Protein AF-A0A1W1Z5K9-F1 (afdb_monomer)

Organism: NCBI:txid937218

Structure (mmCIF, N/CA/C/O backbone):
data_AF-A0A1W1Z5K9-F1
#
_entry.id   AF-A0A1W1Z5K9-F1
#
loop_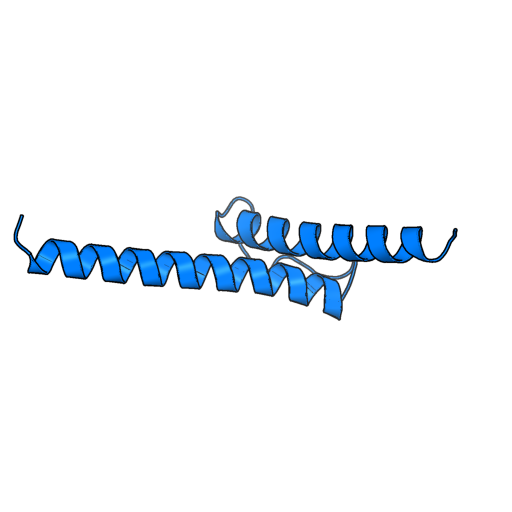
_atom_site.group_PDB
_atom_site.id
_atom_site.type_symbol
_atom_site.label_atom_id
_atom_site.label_alt_id
_atom_site.label_comp_id
_atom_site.label_asym_id
_atom_site.label_entity_id
_ato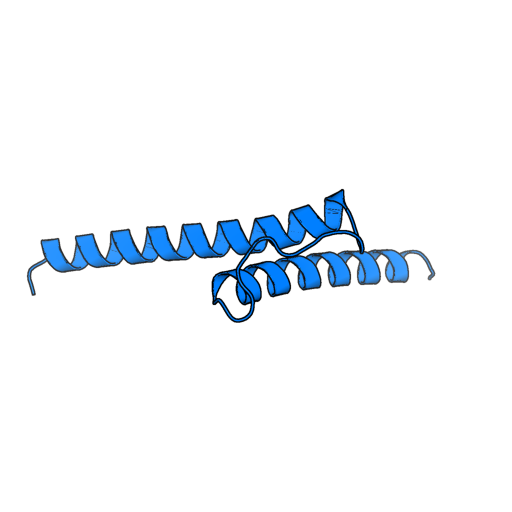m_site.label_seq_id
_atom_site.pdbx_PDB_ins_code
_atom_site.Cartn_x
_atom_site.Cartn_y
_atom_site.Cartn_z
_atom_site.occupancy
_atom_site.B_iso_or_equiv
_atom_site.auth_seq_id
_atom_site.auth_comp_id
_atom_site.auth_asym_id
_atom_site.auth_atom_id
_atom_site.pdbx_PDB_model_num
ATOM 1 N N . MET A 1 1 ? -17.160 14.436 28.650 1.00 56.59 1 MET A N 1
ATOM 2 C CA . MET A 1 1 ? -17.410 13.848 27.317 1.00 56.59 1 MET A CA 1
ATOM 3 C C . MET A 1 1 ? -18.376 12.702 27.543 1.00 56.59 1 MET A C 1
ATOM 5 O O . MET A 1 1 ? -18.248 12.060 28.581 1.00 56.59 1 MET A O 1
ATOM 9 N N . SER A 1 2 ? -19.419 12.557 26.724 1.00 72.25 2 SER A N 1
ATOM 10 C CA . SER A 1 2 ? -20.407 11.493 26.940 1.00 72.25 2 SER A CA 1
ATOM 11 C C . SER A 1 2 ? -19.904 10.180 26.334 1.00 72.25 2 SER A C 1
ATOM 13 O O . SER A 1 2 ? -19.178 10.196 25.345 1.00 72.25 2 SER A O 1
ATOM 15 N N . GLU A 1 3 ? -20.311 9.044 26.896 1.00 72.69 3 GLU A N 1
ATOM 16 C CA . GLU A 1 3 ? -19.965 7.697 26.407 1.00 72.69 3 GLU A CA 1
ATOM 17 C C . GLU A 1 3 ? -20.346 7.487 24.920 1.00 72.69 3 GLU A C 1
ATOM 19 O O . GLU A 1 3 ? -19.691 6.749 24.184 1.00 72.69 3 GLU A O 1
ATOM 24 N N . ASN A 1 4 ? -21.356 8.216 24.430 1.00 73.88 4 ASN A N 1
ATOM 25 C CA . ASN A 1 4 ? -21.734 8.239 23.013 1.00 73.88 4 ASN A CA 1
ATOM 26 C C . ASN A 1 4 ? -20.712 8.957 22.113 1.00 73.88 4 ASN A C 1
ATOM 28 O O . ASN A 1 4 ? -20.527 8.557 20.960 1.00 73.88 4 ASN A O 1
ATOM 32 N N . ASP A 1 5 ? -20.035 9.991 22.618 1.00 74.88 5 ASP A N 1
ATOM 33 C CA . ASP A 1 5 ? -19.005 10.720 21.866 1.00 74.88 5 ASP A CA 1
ATOM 34 C C . ASP A 1 5 ? -17.747 9.855 21.700 1.00 74.88 5 ASP A C 1
ATOM 36 O O . ASP A 1 5 ? -17.144 9.817 20.627 1.00 74.88 5 ASP A O 1
ATOM 40 N N . GLU A 1 6 ? -17.394 9.099 22.743 1.00 77.50 6 GLU A N 1
ATOM 41 C CA . GLU A 1 6 ? -16.251 8.179 22.747 1.00 77.50 6 GLU A CA 1
ATOM 42 C C . GLU A 1 6 ? -16.472 6.987 21.806 1.00 77.50 6 GLU A C 1
ATOM 44 O O . GLU A 1 6 ? -15.594 6.658 21.006 1.00 77.50 6 GLU A O 1
ATOM 49 N N . ASN A 1 7 ? -17.667 6.389 21.820 1.00 79.81 7 ASN A N 1
ATOM 50 C CA . ASN A 1 7 ? -18.019 5.310 20.893 1.00 79.81 7 ASN A CA 1
ATOM 51 C C . ASN A 1 7 ? -18.021 5.772 19.426 1.00 79.81 7 ASN A C 1
ATOM 53 O O . ASN A 1 7 ? -17.579 5.038 18.539 1.00 79.81 7 ASN A O 1
ATOM 57 N N . THR A 1 8 ? -18.466 7.003 19.162 1.00 84.31 8 THR A N 1
ATOM 58 C CA . THR A 1 8 ? -18.443 7.585 17.811 1.00 84.31 8 THR A CA 1
ATOM 59 C C . THR A 1 8 ? -17.012 7.822 17.323 1.00 84.31 8 THR A C 1
ATOM 61 O O . THR A 1 8 ? -16.697 7.567 16.160 1.00 84.31 8 THR A O 1
ATOM 64 N N . GLU A 1 9 ? -16.127 8.284 18.204 1.00 90.62 9 GLU A N 1
ATOM 65 C CA . GLU A 1 9 ? -14.711 8.498 17.900 1.00 90.62 9 GLU A CA 1
ATOM 66 C C . GLU A 1 9 ? -13.967 7.176 17.650 1.00 90.62 9 GLU A C 1
ATOM 68 O O . GLU A 1 9 ? -13.189 7.066 16.701 1.00 90.62 9 GLU A O 1
ATOM 73 N N . LEU A 1 10 ? -14.248 6.139 18.442 1.00 90.44 10 LEU A N 1
ATOM 74 C CA . LEU A 1 10 ? -13.697 4.799 18.221 1.00 90.44 10 LEU A CA 1
ATOM 75 C C . LEU A 1 10 ? -14.119 4.227 16.864 1.00 90.44 10 LEU A C 1
ATOM 77 O O . LEU A 1 10 ? -13.278 3.706 16.130 1.00 90.44 10 LEU A O 1
ATOM 81 N N . ALA A 1 11 ? -15.396 4.364 16.495 1.00 92.19 11 ALA A N 1
ATOM 82 C CA . ALA A 1 11 ? -15.892 3.901 15.201 1.00 92.19 11 ALA A CA 1
ATOM 83 C C . ALA A 1 11 ? -15.188 4.597 14.024 1.00 92.19 11 ALA A C 1
ATOM 85 O O . ALA A 1 11 ? -14.832 3.938 13.045 1.00 92.19 11 ALA A O 1
ATOM 86 N N . LYS A 1 12 ? -14.928 5.907 14.134 1.00 92.62 12 LYS A N 1
ATOM 87 C CA . LYS A 1 12 ? -14.170 6.662 13.124 1.00 92.62 12 LYS A CA 1
ATOM 88 C C . LYS A 1 12 ? -12.743 6.147 12.982 1.00 92.62 12 LYS A C 1
ATOM 90 O O . LYS A 1 12 ? -12.331 5.827 11.876 1.00 92.62 12 LYS A O 1
ATOM 95 N N . ARG A 1 13 ? -12.031 5.952 14.094 1.00 93.19 13 ARG A N 1
ATOM 96 C CA . ARG A 1 13 ? -10.653 5.428 14.072 1.00 93.19 13 ARG A CA 1
ATOM 97 C C . ARG A 1 13 ? -10.557 4.041 13.446 1.00 93.19 13 ARG A C 1
ATOM 99 O O . ARG A 1 13 ? -9.601 3.757 12.732 1.00 93.19 13 ARG A O 1
ATOM 106 N N . ILE A 1 14 ? -11.543 3.176 13.695 1.00 94.19 14 ILE A N 1
ATOM 107 C CA . ILE A 1 14 ? -11.613 1.853 13.057 1.00 94.19 14 ILE A CA 1
ATOM 108 C C . ILE A 1 14 ? -11.809 2.000 11.544 1.00 94.19 14 ILE A C 1
ATOM 110 O O . ILE A 1 14 ? -11.140 1.310 10.775 1.00 94.19 14 ILE A O 1
ATOM 114 N N . ALA A 1 15 ? -12.703 2.893 11.114 1.00 93.62 15 ALA A 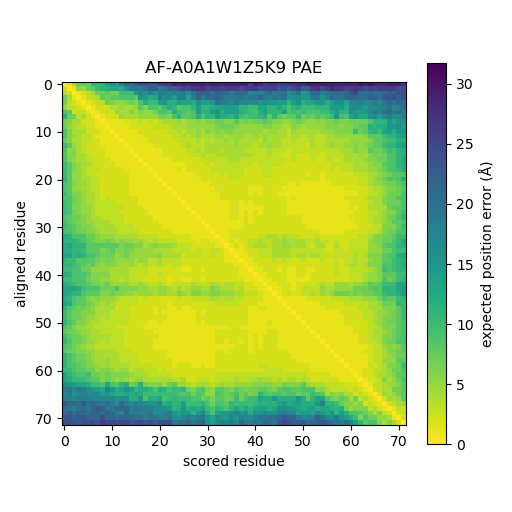N 1
ATOM 115 C CA . ALA A 1 15 ? -12.936 3.154 9.697 1.00 93.62 15 ALA A CA 1
ATOM 116 C C . ALA A 1 15 ? -11.685 3.727 9.007 1.00 93.62 15 ALA A C 1
ATOM 118 O O . ALA A 1 15 ? -11.324 3.263 7.924 1.00 93.62 15 ALA A O 1
ATOM 119 N N . ASP A 1 16 ? -10.986 4.656 9.659 1.00 93.44 16 ASP A N 1
ATOM 120 C CA . ASP A 1 16 ? -9.744 5.244 9.154 1.00 93.44 16 ASP A CA 1
ATOM 121 C C . ASP A 1 16 ? -8.648 4.176 9.014 1.00 93.44 16 ASP A C 1
ATOM 123 O O . ASP A 1 16 ? -8.071 4.025 7.938 1.00 93.44 16 ASP A O 1
ATOM 127 N N . ALA A 1 17 ? -8.436 3.341 10.037 1.00 94.31 17 ALA A N 1
ATOM 128 C CA . ALA A 1 17 ? -7.460 2.250 9.986 1.00 94.31 17 ALA A CA 1
ATOM 129 C C . ALA A 1 17 ? -7.791 1.202 8.905 1.00 94.31 17 ALA A C 1
ATOM 131 O O . ALA A 1 17 ? -6.899 0.664 8.237 1.00 94.31 17 ALA A O 1
ATOM 132 N N . ALA A 1 18 ? -9.080 0.906 8.703 1.00 95.56 18 ALA A N 1
ATOM 133 C CA . ALA A 1 18 ? -9.526 0.018 7.633 1.00 95.56 18 ALA A CA 1
ATOM 134 C C . ALA A 1 18 ? -9.231 0.617 6.248 1.00 95.56 18 ALA A C 1
ATOM 136 O O . ALA A 1 18 ? -8.764 -0.098 5.356 1.00 95.56 18 ALA A O 1
ATOM 137 N N . ASN A 1 19 ? -9.443 1.925 6.083 1.00 95.75 19 ASN A N 1
ATOM 138 C CA . ASN A 1 19 ? -9.131 2.646 4.854 1.00 95.75 19 ASN A CA 1
ATOM 139 C C . ASN A 1 19 ? -7.617 2.674 4.572 1.00 95.75 19 ASN A C 1
ATOM 141 O O . ASN A 1 19 ? -7.190 2.347 3.466 1.00 95.75 19 ASN A O 1
ATOM 145 N N . GLU A 1 20 ? -6.787 2.967 5.576 1.00 97.25 20 GLU A N 1
ATOM 146 C CA . GLU A 1 20 ? -5.322 2.925 5.451 1.00 97.25 20 GLU A CA 1
ATOM 147 C C . GLU A 1 20 ? -4.822 1.531 5.046 1.00 97.25 20 GLU A C 1
ATOM 149 O O . GLU A 1 20 ? -3.991 1.388 4.143 1.00 97.25 20 GLU A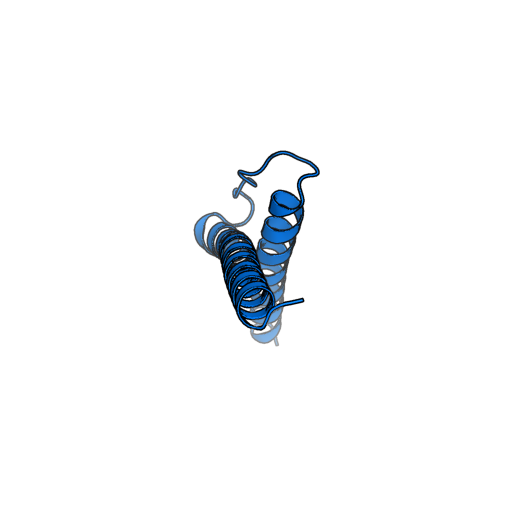 O 1
ATOM 154 N N . THR A 1 21 ? -5.387 0.484 5.656 1.00 97.00 21 THR A N 1
ATOM 155 C CA . THR A 1 21 ? -5.070 -0.909 5.314 1.00 97.00 21 THR A CA 1
ATOM 156 C C . THR A 1 21 ? -5.450 -1.237 3.870 1.00 97.00 21 THR A C 1
ATOM 158 O O . THR A 1 21 ? -4.714 -1.953 3.185 1.00 97.00 21 THR A O 1
ATOM 161 N N . ALA A 1 22 ? -6.588 -0.730 3.387 1.00 98.00 22 ALA A N 1
ATOM 162 C CA . ALA A 1 22 ? -7.031 -0.943 2.013 1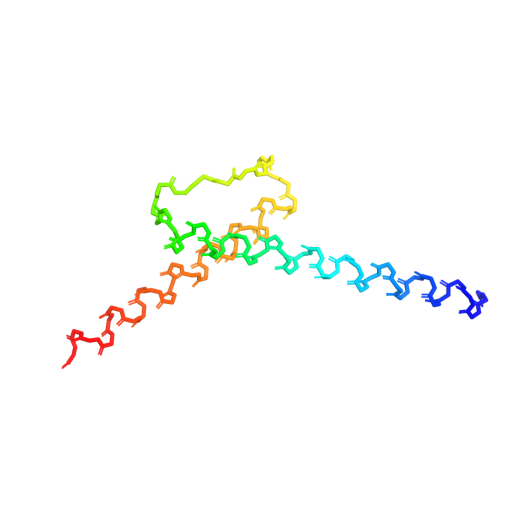.00 98.00 22 ALA A CA 1
ATOM 163 C C . ALA A 1 22 ? -6.060 -0.311 1.003 1.00 98.00 22 ALA A C 1
ATOM 165 O O . ALA A 1 22 ? -5.629 -0.995 0.073 1.00 98.00 22 ALA A O 1
ATOM 166 N N . ILE A 1 23 ? -5.643 0.936 1.240 1.00 98.25 23 ILE A N 1
ATOM 167 C CA . ILE A 1 23 ? -4.678 1.663 0.399 1.00 98.25 23 ILE A CA 1
ATOM 168 C C . ILE A 1 23 ? -3.328 0.934 0.357 1.00 98.25 23 ILE A C 1
ATOM 170 O O . ILE A 1 23 ? -2.736 0.741 -0.707 1.00 98.25 23 ILE A O 1
ATOM 174 N N . TRP A 1 24 ? -2.842 0.470 1.509 1.00 98.25 24 TRP A N 1
ATOM 175 C CA . TRP A 1 24 ? -1.594 -0.289 1.578 1.00 98.25 24 TRP A CA 1
ATOM 176 C C . TRP A 1 24 ? -1.676 -1.615 0.800 1.00 98.25 24 TRP A C 1
ATOM 178 O O . TRP A 1 24 ? -0.765 -1.964 0.042 1.00 98.25 24 TRP A O 1
ATOM 188 N N . ARG A 1 25 ? -2.791 -2.351 0.919 1.00 97.94 25 ARG A N 1
ATOM 189 C CA . ARG A 1 25 ? -3.019 -3.596 0.158 1.00 97.94 25 ARG A CA 1
ATOM 190 C C . ARG A 1 25 ? -3.126 -3.354 -1.342 1.00 97.94 25 ARG A C 1
ATOM 192 O O . ARG A 1 25 ? -2.680 -4.193 -2.123 1.00 97.94 25 ARG A O 1
ATOM 199 N N . GLU A 1 26 ? -3.703 -2.232 -1.750 1.00 97.88 26 GLU A N 1
ATOM 200 C CA . GLU A 1 26 ? -3.760 -1.833 -3.152 1.00 97.88 26 GLU A CA 1
ATOM 201 C C . GLU A 1 26 ? -2.350 -1.683 -3.737 1.00 97.88 26 GLU A C 1
ATOM 203 O O . GLU A 1 26 ? -2.075 -2.251 -4.794 1.00 97.88 26 GLU A O 1
ATOM 208 N N . GLY A 1 27 ? -1.431 -1.038 -3.010 1.00 98.00 27 GLY A N 1
ATOM 209 C CA . GLY A 1 27 ? -0.022 -0.934 -3.402 1.00 98.00 27 GLY A CA 1
ATOM 210 C C . GLY A 1 27 ? 0.643 -2.295 -3.592 1.00 98.00 27 GLY A C 1
ATOM 211 O O . GLY A 1 27 ? 1.288 -2.543 -4.614 1.00 98.00 27 GLY A O 1
ATOM 212 N N . GLN A 1 28 ? 0.419 -3.227 -2.660 1.00 98.19 28 GLN A N 1
ATOM 213 C CA . GLN A 1 28 ? 0.916 -4.598 -2.811 1.00 98.19 28 GLN A CA 1
ATOM 214 C C . GLN A 1 28 ? 0.380 -5.279 -4.072 1.00 98.19 28 GLN A C 1
ATOM 216 O O . GLN A 1 28 ? 1.124 -5.932 -4.806 1.00 98.19 28 GLN A O 1
ATOM 221 N N . ASN A 1 29 ? -0.927 -5.168 -4.301 1.00 97.56 29 ASN A N 1
ATOM 222 C CA . ASN A 1 29 ? -1.586 -5.819 -5.424 1.00 97.56 29 ASN A CA 1
ATOM 223 C C . ASN A 1 29 ? -1.141 -5.223 -6.758 1.00 97.56 29 ASN A C 1
ATOM 225 O O . ASN A 1 29 ? -0.968 -5.971 -7.715 1.00 97.56 29 ASN A O 1
ATOM 229 N N . ALA A 1 30 ? -0.889 -3.916 -6.802 1.00 97.69 30 ALA A N 1
ATOM 230 C CA . ALA A 1 30 ? -0.363 -3.239 -7.975 1.00 97.69 30 ALA A CA 1
ATOM 231 C C . ALA A 1 30 ? 1.033 -3.757 -8.359 1.00 97.69 30 ALA A C 1
ATOM 233 O O . ALA A 1 30 ? 1.271 -4.057 -9.529 1.00 97.69 30 ALA A O 1
ATOM 234 N N . TYR A 1 31 ? 1.931 -3.964 -7.384 1.00 96.94 31 TYR A N 1
ATOM 235 C CA . TYR A 1 31 ? 3.218 -4.613 -7.662 1.00 96.94 31 TYR A CA 1
ATOM 236 C C . TYR A 1 31 ? 3.034 -6.047 -8.164 1.00 96.94 31 TYR A C 1
ATOM 238 O O . TYR A 1 31 ? 3.656 -6.453 -9.141 1.00 96.94 31 TYR A O 1
ATOM 246 N N . ARG A 1 32 ? 2.163 -6.833 -7.522 1.00 94.38 32 ARG A N 1
ATOM 247 C CA . ARG A 1 32 ? 1.928 -8.229 -7.926 1.00 94.38 32 ARG A CA 1
ATOM 248 C C . ARG A 1 32 ? 1.340 -8.350 -9.335 1.00 94.38 32 ARG A C 1
ATOM 250 O O . ARG A 1 32 ? 1.628 -9.337 -10.004 1.00 94.38 32 ARG A O 1
ATOM 257 N N . SER A 1 33 ? 0.515 -7.396 -9.770 1.00 96.00 33 SER A N 1
ATOM 258 C CA . SER A 1 33 ? -0.162 -7.448 -11.070 1.00 96.00 33 SER A CA 1
ATOM 259 C C . SER A 1 33 ? 0.666 -6.852 -12.209 1.00 96.00 33 SER A C 1
ATOM 261 O O . SER A 1 33 ? 0.724 -7.441 -13.285 1.00 96.00 33 SER A O 1
ATOM 263 N N . ALA A 1 34 ? 1.304 -5.702 -11.984 1.00 93.44 34 ALA A N 1
ATOM 264 C CA . ALA A 1 34 ? 1.982 -4.934 -13.028 1.00 93.44 34 ALA A CA 1
ATOM 265 C C . ALA A 1 34 ? 3.502 -4.821 -12.824 1.00 93.44 34 ALA A C 1
ATOM 267 O O . ALA A 1 34 ? 4.204 -4.311 -13.702 1.00 93.44 34 ALA A O 1
ATOM 268 N N . GLY A 1 35 ? 4.033 -5.296 -11.693 1.00 93.38 35 GLY A N 1
ATOM 269 C CA . GLY A 1 35 ? 5.447 -5.172 -11.353 1.00 93.38 35 GLY A CA 1
ATOM 270 C C . GLY A 1 35 ? 5.902 -3.718 -11.422 1.00 93.38 35 GLY A C 1
ATOM 271 O O . GLY A 1 35 ? 5.198 -2.817 -10.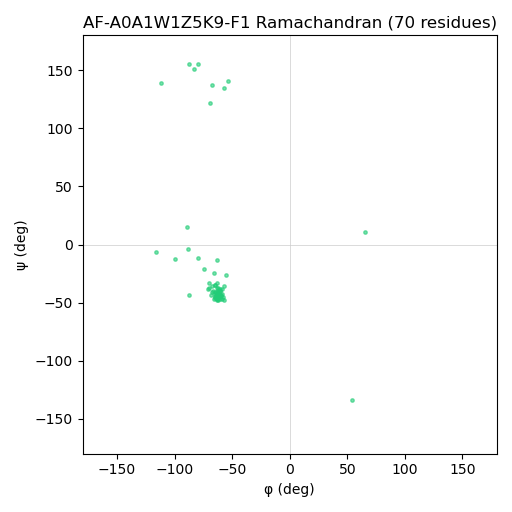975 1.00 93.38 35 GLY A O 1
ATOM 272 N N . LEU A 1 36 ? 7.054 -3.493 -12.061 1.00 91.75 36 LEU A N 1
ATOM 273 C CA . LEU A 1 36 ? 7.670 -2.171 -12.232 1.00 91.75 36 LEU A CA 1
ATOM 274 C C . LEU A 1 36 ? 6.845 -1.179 -13.068 1.00 91.75 36 LEU A C 1
ATOM 276 O O . LEU A 1 36 ? 7.155 0.007 -13.054 1.00 91.75 36 LEU A O 1
ATOM 280 N N . ASN A 1 37 ? 5.816 -1.642 -13.784 1.00 93.25 37 ASN A N 1
ATOM 281 C CA . ASN A 1 37 ? 4.957 -0.778 -14.596 1.00 93.25 37 ASN A CA 1
ATOM 282 C C . ASN A 1 37 ? 3.771 -0.202 -13.807 1.00 93.25 37 ASN A C 1
ATOM 284 O O . ASN A 1 37 ? 2.994 0.580 -14.358 1.00 93.25 37 ASN A O 1
ATOM 288 N N . ALA A 1 38 ? 3.588 -0.591 -12.541 1.00 95.06 38 ALA A N 1
ATOM 289 C CA . ALA A 1 38 ? 2.507 -0.045 -11.736 1.00 95.06 38 ALA A CA 1
ATOM 290 C C . ALA A 1 38 ? 2.739 1.444 -11.446 1.00 95.06 38 ALA A C 1
ATOM 292 O O . ALA A 1 38 ? 3.841 1.860 -11.091 1.00 95.06 38 ALA A O 1
ATOM 293 N N . SER A 1 39 ? 1.680 2.242 -11.556 1.00 95.56 39 SER A N 1
ATOM 294 C CA . SER A 1 39 ? 1.700 3.666 -11.221 1.00 95.56 39 SER A CA 1
ATOM 295 C C . SER A 1 39 ? 0.842 3.925 -9.990 1.00 95.56 39 SER A C 1
ATOM 297 O O . SER A 1 39 ? -0.241 3.356 -9.862 1.00 95.56 39 SER A O 1
ATOM 299 N N . ASN A 1 40 ? 1.323 4.788 -9.095 1.00 96.06 40 ASN A N 1
ATOM 300 C CA . ASN A 1 40 ? 0.570 5.202 -7.916 1.00 96.06 40 ASN A CA 1
ATOM 301 C C . ASN A 1 40 ? -0.624 6.077 -8.354 1.00 96.06 40 ASN A C 1
ATOM 303 O O . ASN A 1 40 ? -0.394 7.099 -9.006 1.00 96.06 40 ASN A O 1
ATOM 307 N N . PRO A 1 41 ? -1.878 5.700 -8.038 1.00 95.94 41 PRO A N 1
ATOM 308 C CA . PRO A 1 41 ? -3.059 6.437 -8.488 1.00 95.94 41 PRO A CA 1
ATOM 309 C C . PRO A 1 41 ? -3.353 7.689 -7.647 1.00 95.94 41 PRO A C 1
ATOM 311 O O . PRO A 1 41 ? -4.197 8.500 -8.028 1.00 95.94 41 PRO A O 1
ATOM 314 N N . TYR A 1 42 ? -2.692 7.857 -6.499 1.00 96.31 42 TYR A N 1
ATOM 315 C CA . TYR A 1 42 ? -2.945 8.962 -5.581 1.00 96.31 42 TYR A CA 1
ATOM 316 C C . TYR A 1 42 ? -2.127 10.206 -5.928 1.00 96.31 42 TYR A C 1
ATOM 318 O O . TYR A 1 42 ? -1.043 10.139 -6.509 1.00 96.31 42 TYR A O 1
ATOM 326 N N . MET A 1 43 ? -2.635 11.371 -5.519 1.00 96.06 43 MET A N 1
ATOM 327 C CA . MET A 1 43 ? -1.919 12.635 -5.680 1.00 96.06 43 MET A CA 1
ATOM 328 C C . MET A 1 43 ? -0.550 12.575 -5.000 1.00 96.06 43 MET A C 1
ATOM 330 O O . MET A 1 43 ? -0.437 12.146 -3.847 1.00 96.06 43 MET A O 1
ATOM 334 N N . ALA A 1 44 ? 0.478 13.061 -5.694 1.00 93.50 44 ALA A N 1
ATOM 335 C CA . ALA A 1 44 ? 1.824 13.153 -5.143 1.00 93.50 44 ALA A CA 1
ATOM 336 C C . ALA A 1 44 ? 1.826 13.923 -3.808 1.00 93.50 44 ALA A C 1
ATOM 338 O O . ALA A 1 44 ? 1.121 14.922 -3.656 1.00 93.50 44 ALA A O 1
ATOM 339 N N . ASN A 1 45 ? 2.633 13.456 -2.850 1.00 93.38 45 ASN A N 1
ATOM 340 C CA . ASN A 1 45 ? 2.760 13.996 -1.487 1.00 93.38 45 ASN A CA 1
ATOM 341 C C . ASN A 1 45 ? 1.509 13.872 -0.592 1.00 93.38 45 ASN A C 1
ATOM 343 O O . ASN A 1 45 ? 1.474 14.460 0.487 1.00 93.38 45 ASN A O 1
ATOM 347 N N . SER A 1 46 ? 0.492 13.108 -1.000 1.00 96.00 46 SER A N 1
ATOM 348 C CA . SER A 1 46 ? -0.631 12.764 -0.119 1.00 96.00 46 SER A CA 1
ATOM 349 C C . SER A 1 4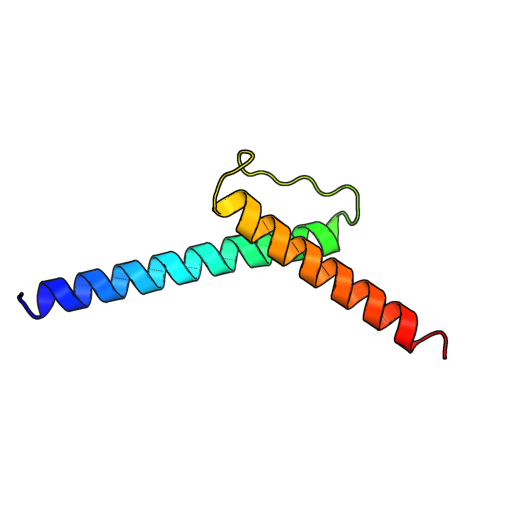6 ? -0.272 11.619 0.837 1.00 96.00 46 SER A C 1
ATOM 351 O O . SER A 1 46 ? 0.582 10.781 0.535 1.00 96.00 46 SER A O 1
ATOM 353 N N . ALA A 1 47 ? -0.953 11.546 1.985 1.00 95.06 47 ALA A N 1
ATOM 354 C CA . ALA A 1 47 ? -0.796 10.430 2.921 1.00 95.06 47 ALA A CA 1
ATOM 355 C C . ALA A 1 47 ? -1.136 9.086 2.253 1.00 95.06 47 ALA A C 1
ATOM 357 O O . ALA A 1 47 ? -0.432 8.095 2.444 1.00 95.06 47 ALA A O 1
ATOM 358 N N . GLN A 1 48 ? -2.160 9.079 1.395 1.00 97.38 48 GLN A N 1
ATOM 359 C CA . GLN A 1 48 ? -2.570 7.918 0.612 1.00 97.38 48 GLN A CA 1
ATOM 360 C C . GLN A 1 48 ? -1.467 7.465 -0.350 1.00 97.38 48 GLN A C 1
ATOM 362 O O . GLN A 1 48 ? -1.173 6.273 -0.422 1.00 97.38 48 GLN A O 1
ATOM 367 N N . ALA A 1 49 ? -0.799 8.402 -1.033 1.00 97.25 49 ALA A N 1
ATOM 368 C CA . ALA A 1 49 ? 0.317 8.071 -1.914 1.00 97.25 49 ALA A CA 1
ATOM 369 C C . ALA A 1 49 ? 1.464 7.396 -1.149 1.00 97.25 49 ALA A C 1
ATOM 371 O O . ALA A 1 49 ? 1.985 6.384 -1.618 1.00 97.25 49 ALA A O 1
ATOM 372 N N . SER A 1 50 ? 1.818 7.904 0.035 1.00 97.88 50 SER A N 1
ATOM 373 C CA . SER A 1 50 ? 2.855 7.309 0.891 1.00 97.88 50 SER A CA 1
ATOM 374 C C . SER A 1 50 ? 2.471 5.915 1.397 1.00 97.88 50 SER A C 1
ATOM 376 O O . SER A 1 50 ? 3.295 5.000 1.358 1.00 97.88 50 SER A O 1
ATOM 378 N N . LEU A 1 51 ? 1.218 5.724 1.826 1.00 97.75 51 LEU A N 1
ATOM 379 C CA . LEU A 1 51 ? 0.706 4.425 2.279 1.00 97.75 51 LEU A CA 1
ATOM 380 C C . LEU A 1 51 ? 0.715 3.385 1.155 1.00 97.75 51 LEU A C 1
ATOM 382 O O . LEU A 1 51 ? 1.204 2.269 1.344 1.00 97.75 51 LEU A O 1
ATOM 386 N N . TRP A 1 52 ? 0.233 3.764 -0.028 1.00 98.38 52 TRP A N 1
ATOM 387 C CA . TRP A 1 52 ? 0.257 2.904 -1.208 1.00 98.38 52 TRP A CA 1
ATOM 388 C C . TRP A 1 52 ? 1.696 2.534 -1.583 1.00 98.38 52 TRP A C 1
ATOM 390 O O . TRP A 1 52 ? 2.000 1.362 -1.808 1.00 98.38 52 TRP A O 1
ATOM 400 N N . GLN A 1 53 ? 2.609 3.513 -1.577 1.00 97.94 53 GLN A N 1
ATOM 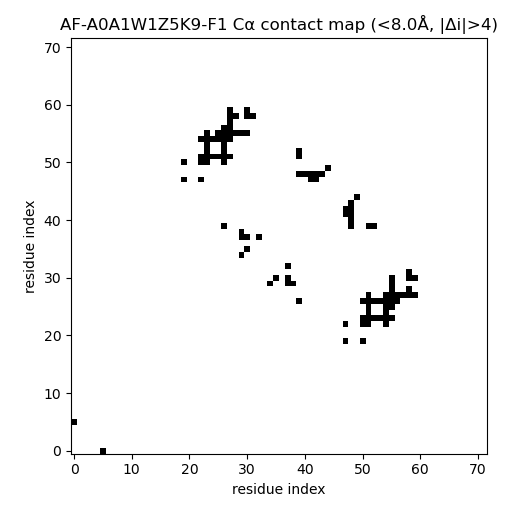401 C CA . GLN A 1 53 ? 4.018 3.301 -1.912 1.00 97.94 53 GLN A CA 1
ATOM 402 C C . GLN A 1 53 ? 4.696 2.329 -0.941 1.00 97.94 53 GLN A C 1
ATOM 404 O O . GLN A 1 53 ? 5.451 1.459 -1.378 1.00 97.94 53 GLN A O 1
ATOM 409 N N . SER A 1 54 ? 4.399 2.437 0.356 1.00 98.06 5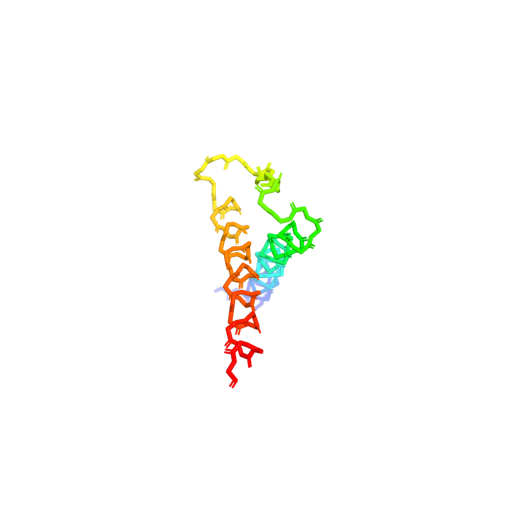4 SER A N 1
ATOM 410 C CA . SER A 1 54 ? 4.900 1.508 1.373 1.00 98.06 54 SER A CA 1
ATOM 411 C C . SER A 1 54 ? 4.428 0.072 1.114 1.00 98.06 54 SER A C 1
ATOM 413 O O . SER A 1 54 ? 5.231 -0.862 1.156 1.00 98.06 54 SER A O 1
ATOM 415 N N . GLY A 1 55 ? 3.150 -0.117 0.772 1.00 97.88 55 GLY A N 1
ATOM 416 C CA . GLY A 1 55 ? 2.613 -1.431 0.409 1.00 97.88 55 GLY A CA 1
ATOM 417 C C . GLY A 1 55 ? 3.268 -2.010 -0.841 1.00 97.88 55 GLY A C 1
ATOM 418 O O . GLY A 1 55 ? 3.705 -3.162 -0.846 1.00 97.88 55 GLY A O 1
ATOM 419 N N . TYR A 1 56 ? 3.410 -1.194 -1.883 1.00 98.12 56 TYR A N 1
ATOM 420 C CA . TYR A 1 56 ? 4.090 -1.575 -3.118 1.00 98.12 56 TYR A CA 1
ATOM 421 C C . TYR A 1 56 ? 5.540 -2.030 -2.866 1.00 98.12 56 TYR A C 1
ATOM 423 O O . TYR A 1 56 ? 5.941 -3.105 -3.319 1.00 98.12 56 TYR A O 1
ATOM 431 N N . GLN A 1 57 ? 6.311 -1.259 -2.090 1.00 97.31 57 GLN A N 1
ATOM 432 C CA . GLN A 1 57 ? 7.698 -1.588 -1.736 1.00 97.31 57 GLN A CA 1
ATOM 433 C C . GLN A 1 57 ? 7.799 -2.882 -0.929 1.00 97.31 57 GLN A C 1
ATOM 435 O O . GLN A 1 57 ? 8.637 -3.726 -1.236 1.00 97.31 57 GLN A O 1
ATOM 440 N N . ASN A 1 58 ? 6.901 -3.094 0.035 1.00 97.38 58 ASN A N 1
ATOM 441 C CA . ASN A 1 58 ? 6.880 -4.329 0.812 1.00 97.38 58 ASN A CA 1
ATOM 442 C C . ASN A 1 58 ? 6.668 -5.570 -0.075 1.00 97.38 58 ASN A C 1
ATOM 444 O O . ASN A 1 58 ? 7.373 -6.569 0.069 1.00 97.38 58 ASN A O 1
ATOM 448 N N . ALA A 1 59 ? 5.739 -5.507 -1.036 1.00 95.62 59 ALA A N 1
ATOM 449 C CA . ALA A 1 59 ? 5.530 -6.605 -1.980 1.00 95.62 59 ALA A CA 1
ATOM 450 C C . ALA A 1 59 ? 6.746 -6.829 -2.896 1.00 95.62 59 ALA A C 1
ATOM 452 O O . ALA A 1 59 ? 7.065 -7.974 -3.231 1.00 95.62 59 ALA A O 1
ATOM 453 N N . GLN A 1 60 ? 7.443 -5.755 -3.272 1.00 95.06 60 GLN A N 1
ATOM 454 C CA . GLN A 1 60 ? 8.682 -5.829 -4.039 1.00 95.06 60 GLN A CA 1
ATOM 455 C C . GLN A 1 60 ? 9.812 -6.511 -3.264 1.00 95.06 60 GLN A C 1
ATOM 457 O O . GLN A 1 60 ? 10.502 -7.365 -3.822 1.00 95.06 60 GLN A O 1
ATOM 462 N N . GLU A 1 61 ? 9.998 -6.167 -1.994 1.00 94.31 61 GLU A N 1
ATOM 463 C CA . GLU A 1 61 ? 10.998 -6.783 -1.116 1.00 94.31 61 GLU A CA 1
ATOM 464 C C . GLU A 1 61 ? 10.717 -8.271 -0.903 1.00 94.31 61 GLU A C 1
ATOM 466 O O . GLU A 1 61 ? 11.594 -9.097 -1.148 1.00 94.31 61 GLU A O 1
ATOM 471 N N . MET A 1 62 ? 9.468 -8.638 -0.598 1.00 90.75 62 MET A N 1
ATOM 472 C CA . MET A 1 62 ? 9.070 -10.046 -0.462 1.00 90.75 62 MET A CA 1
ATOM 473 C C . MET A 1 62 ? 9.358 -10.872 -1.725 1.00 90.75 62 MET A C 1
ATOM 475 O O . MET A 1 62 ? 9.721 -12.047 -1.639 1.00 90.75 62 MET A O 1
ATOM 479 N N . ALA A 1 63 ? 9.202 -10.277 -2.911 1.00 88.75 63 ALA A N 1
ATOM 480 C CA . ALA A 1 63 ? 9.530 -10.947 -4.166 1.00 88.75 63 ALA A CA 1
ATOM 481 C C . ALA A 1 63 ? 11.047 -11.140 -4.348 1.00 88.75 63 ALA A C 1
ATOM 483 O O . ALA A 1 63 ? 11.468 -12.191 -4.833 1.00 88.75 63 ALA A O 1
ATOM 484 N N . LYS A 1 64 ? 11.865 -10.162 -3.933 1.00 84.88 64 LYS A N 1
ATOM 485 C CA . LYS A 1 64 ? 13.334 -10.262 -3.963 1.00 84.88 64 LYS A CA 1
ATOM 486 C C . LYS A 1 64 ? 13.841 -11.340 -3.010 1.00 84.88 64 LYS A C 1
ATOM 488 O O . LYS A 1 64 ? 14.628 -12.185 -3.428 1.00 84.88 64 LYS A O 1
ATOM 493 N N . ASP A 1 65 ? 13.343 -11.359 -1.777 1.00 78.38 65 ASP A N 1
ATOM 494 C CA . ASP A 1 65 ? 13.731 -12.352 -0.770 1.00 78.38 65 ASP A CA 1
ATOM 495 C C . ASP A 1 65 ? 13.398 -13.772 -1.228 1.00 78.38 65 ASP A C 1
ATOM 497 O O . ASP A 1 65 ? 14.204 -14.693 -1.076 1.00 78.38 65 ASP A O 1
ATOM 501 N N . ARG A 1 66 ? 12.234 -13.949 -1.869 1.00 73.88 66 ARG A N 1
ATOM 502 C CA . ARG A 1 66 ? 11.868 -15.231 -2.469 1.00 73.88 66 ARG A CA 1
ATOM 503 C C . ARG A 1 66 ? 12.808 -15.617 -3.607 1.00 73.88 66 ARG A C 1
ATOM 505 O O . ARG A 1 66 ? 13.163 -16.783 -3.678 1.00 73.88 66 ARG A O 1
ATOM 512 N N . SER A 1 67 ? 13.220 -14.693 -4.474 1.00 72.88 67 SER A N 1
ATOM 513 C CA . SER A 1 67 ? 14.194 -15.004 -5.534 1.00 72.88 67 SER A CA 1
ATOM 514 C C . SER A 1 67 ? 15.523 -15.483 -4.942 1.00 72.88 67 SER A C 1
ATOM 516 O O . SER A 1 67 ? 16.031 -16.529 -5.325 1.00 72.88 67 SER A O 1
ATOM 518 N N . LEU A 1 68 ? 16.033 -14.773 -3.932 1.00 72.00 68 LEU A N 1
ATOM 519 C CA . LEU A 1 68 ? 17.314 -15.077 -3.284 1.00 72.00 68 LEU A CA 1
ATOM 520 C C . LEU A 1 68 ? 17.322 -16.410 -2.521 1.00 72.00 68 LEU A C 1
ATOM 522 O O . LEU A 1 68 ? 18.386 -16.987 -2.309 1.00 72.00 68 LEU A O 1
ATOM 526 N N . ALA A 1 69 ? 16.159 -16.894 -2.081 1.00 69.94 69 ALA A N 1
ATOM 527 C CA . ALA A 1 69 ? 16.038 -18.169 -1.380 1.00 69.94 69 ALA A CA 1
ATOM 528 C C . ALA A 1 69 ? 16.164 -19.396 -2.302 1.00 69.94 69 ALA A C 1
ATOM 530 O O . ALA A 1 69 ? 16.448 -20.479 -1.800 1.00 69.94 69 ALA A O 1
ATOM 531 N N . TRP A 1 70 ? 15.942 -19.244 -3.612 1.00 61.09 70 TRP A N 1
ATOM 532 C CA . TRP A 1 70 ? 15.996 -20.345 -4.587 1.00 61.09 70 TRP A CA 1
ATOM 533 C C . TRP A 1 70 ? 17.314 -20.399 -5.373 1.00 61.09 70 TRP A C 1
ATOM 535 O O . TRP A 1 70 ? 17.589 -21.408 -6.012 1.00 61.09 70 TRP A O 1
ATOM 545 N N . ASP A 1 71 ? 18.137 -19.350 -5.290 1.00 60.06 71 ASP A N 1
ATOM 546 C CA . ASP A 1 71 ? 19.476 -19.275 -5.896 1.00 60.06 71 ASP A CA 1
ATOM 547 C C . ASP A 1 71 ? 20.603 -19.803 -4.967 1.00 60.06 71 ASP A C 1
ATOM 549 O O . ASP A 1 71 ? 21.782 -19.532 -5.205 1.00 60.06 71 ASP A O 1
ATOM 553 N N . ARG A 1 72 ? 20.269 -20.534 -3.890 1.00 53.16 72 ARG A N 1
ATOM 554 C CA . ARG A 1 72 ? 21.219 -21.181 -2.957 1.00 53.16 72 ARG A CA 1
ATOM 555 C C . ARG A 1 72 ? 21.083 -22.695 -2.983 1.00 53.16 72 ARG A C 1
ATOM 557 O O . ARG A 1 72 ? 22.134 -23.355 -2.831 1.00 53.16 72 ARG A O 1
#

Foldseek 3Di:
DDPVVVVVVVVVVVVVVVVLVVLLVQLLVQCVPPNPPRDQPDDPPDPSSVSSPNSVVVNVVVVVVVVVVVVD

Mean predicted aligned error: 5.8 Å

InterPro domains:
  IPR007040 Ribosome modulation factor [PF04957] (22-61)

Solvent-accessible surface area (backbone atoms only — not comparable to full-atom values): 4002 Å² total; per-residue (Å²): 135,56,75,68,58,54,53,52,51,53,54,49,53,53,51,50,54,52,50,52,51,50,42,20,49,49,19,25,49,37,32,74,75,48,44,92,74,50,74,83,90,48,60,85,93,36,72,63,32,54,40,18,50,52,21,23,50,52,44,50,49,56,52,50,55,55,54,62,66,74,79,112

Secondary structure (DSSP, 8-state):
--HHHHHHHHHHHHHHHHHHHHHHHHHHHHHHHHGGG----SPTT-HHHHHHHHHHHHHHHHHHHHHHHH--

pLDDT: mean 89.89, std 11.2, range [53.16, 98.38]

Radius of gyration: 16.98 Å; Cα contacts (8 Å, |Δi|>4): 56; chains: 1; bounding box: 43×35×42 Å

Sequence (72 aa):
MSENDENTELAKRIADAANETAIWREGQNAYRSAGLNASNPYMANSAQASLWQSGYQNAQEMAKDRSLAWDR